Protein AF-A0A9E3TXW0-F1 (afdb_monomer_lite)

Secondary structure (DSSP, 8-state):
-EEE-SSEEEEEE--TT-SS-EEEEEEHHHHHHHHHTTSPPTTPPPTTTSSTTSTT-SS-HHHHHHHHHHHTT-----PPPP-PPP--PPPPB-TTT-PBPP---EE-TT--EEE-SPPTTS---

Radius of gyration: 29.04 Å; chains: 1; bounding box: 60×29×67 Å

Structure (mmCIF, N/CA/C/O backbone):
data_AF-A0A9E3TXW0-F1
#
_entry.id   AF-A0A9E3TXW0-F1
#
loop_
_atom_site.group_PDB
_atom_site.id
_atom_site.type_symbol
_atom_site.label_atom_id
_atom_site.label_alt_id
_atom_site.label_comp_id
_atom_site.label_asym_id
_atom_site.label_entity_id
_atom_site.label_seq_id
_atom_site.pdbx_PDB_ins_code
_atom_site.Cartn_x
_atom_site.Cartn_y
_atom_site.Cartn_z
_atom_site.occupancy
_atom_site.B_iso_or_equiv
_atom_site.auth_seq_id
_atom_site.auth_comp_id
_atom_site.auth_asym_id
_atom_site.auth_atom_id
_atom_site.pdbx_PDB_model_num
ATOM 1 N N . MET A 1 1 ? 25.319 9.265 -0.202 1.00 73.81 1 MET A N 1
ATOM 2 C CA . MET A 1 1 ? 26.596 9.152 -0.924 1.00 73.81 1 MET A CA 1
ATOM 3 C C . MET A 1 1 ? 26.368 8.184 -2.058 1.00 73.81 1 MET A C 1
ATOM 5 O O . MET A 1 1 ? 25.929 7.066 -1.794 1.00 73.81 1 MET A O 1
ATOM 9 N N . VAL A 1 2 ? 26.524 8.697 -3.270 1.00 88.69 2 VAL A N 1
ATOM 10 C CA . VAL A 1 2 ? 26.502 7.956 -4.527 1.00 88.69 2 VAL A CA 1
ATOM 11 C C . VAL A 1 2 ? 27.862 8.223 -5.150 1.00 88.69 2 VAL A C 1
ATOM 13 O O . VAL A 1 2 ? 28.297 9.373 -5.135 1.00 88.69 2 VAL A O 1
ATOM 16 N N . ASP A 1 3 ? 28.521 7.171 -5.598 1.00 94.69 3 ASP A N 1
ATOM 17 C CA . ASP A 1 3 ? 29.844 7.198 -6.208 1.00 94.69 3 ASP A CA 1
ATOM 18 C C . ASP A 1 3 ? 29.768 6.470 -7.551 1.00 94.69 3 ASP A C 1
ATOM 20 O O . ASP A 1 3 ? 29.001 5.508 -7.682 1.00 94.69 3 ASP A O 1
ATOM 24 N N . VAL A 1 4 ? 30.462 6.988 -8.560 1.00 94.81 4 VAL A N 1
ATOM 25 C CA . VAL A 1 4 ? 30.292 6.573 -9.956 1.00 94.81 4 VAL A CA 1
ATOM 26 C C . VAL A 1 4 ? 31.658 6.423 -10.603 1.00 94.81 4 VAL A C 1
ATOM 28 O O . VAL A 1 4 ? 32.419 7.384 -10.667 1.00 94.81 4 VAL A O 1
ATOM 31 N N . ASP A 1 5 ? 31.898 5.237 -11.145 1.00 92.75 5 ASP A N 1
ATOM 32 C CA . ASP A 1 5 ? 33.059 4.907 -11.965 1.00 92.75 5 ASP A CA 1
ATOM 33 C C . ASP A 1 5 ? 32.632 4.731 -13.434 1.00 92.75 5 ASP A C 1
ATOM 35 O O . ASP A 1 5 ? 31.446 4.784 -13.766 1.00 92.75 5 ASP A O 1
ATOM 39 N N . GLU A 1 6 ? 33.582 4.440 -14.328 1.00 92.12 6 GLU A N 1
ATOM 40 C CA . GLU A 1 6 ? 33.305 4.189 -15.755 1.00 92.12 6 GLU A CA 1
ATOM 41 C C . GLU A 1 6 ? 32.291 3.059 -16.011 1.00 92.12 6 GLU A C 1
ATOM 43 O O . GLU A 1 6 ? 31.566 3.092 -17.004 1.00 92.12 6 GLU A O 1
ATOM 48 N N . SER A 1 7 ? 32.223 2.054 -15.131 1.00 94.00 7 SER A N 1
ATOM 49 C CA . SER A 1 7 ? 31.372 0.867 -15.323 1.00 94.00 7 SER A CA 1
ATOM 50 C C . SER A 1 7 ? 30.393 0.594 -14.179 1.00 94.00 7 SER A C 1
ATOM 52 O O . SER A 1 7 ? 29.426 -0.158 -14.362 1.00 94.00 7 SER A O 1
ATOM 54 N N . THR A 1 8 ? 30.598 1.209 -13.013 1.00 96.75 8 THR A N 1
ATOM 55 C CA . THR A 1 8 ? 29.900 0.865 -11.771 1.00 96.75 8 THR A CA 1
ATOM 56 C C . THR A 1 8 ? 29.336 2.075 -11.050 1.00 96.75 8 THR A C 1
ATOM 58 O O . THR A 1 8 ? 29.849 3.185 -11.132 1.00 96.75 8 THR A O 1
ATOM 61 N N . VAL A 1 9 ? 28.257 1.839 -10.308 1.00 97.12 9 VAL A N 1
ATOM 62 C CA . VAL A 1 9 ? 27.636 2.826 -9.425 1.00 97.12 9 VAL A CA 1
ATOM 63 C C . VAL A 1 9 ? 27.515 2.230 -8.032 1.00 97.12 9 VAL A C 1
ATOM 65 O O . VAL A 1 9 ? 26.908 1.171 -7.848 1.00 97.12 9 VAL A O 1
ATOM 68 N N . THR A 1 10 ? 28.049 2.937 -7.039 1.00 96.81 10 THR A N 1
ATOM 69 C CA . THR A 1 10 ? 27.959 2.581 -5.622 1.00 96.81 10 THR A CA 1
ATOM 70 C C . THR A 1 10 ? 27.003 3.525 -4.900 1.00 96.81 10 THR A C 1
ATOM 72 O O . THR A 1 10 ? 27.199 4.735 -4.867 1.00 96.81 10 THR A O 1
ATOM 75 N N . TYR A 1 11 ? 25.954 2.986 -4.278 1.00 94.75 11 TYR A N 1
ATOM 76 C CA . TYR A 1 11 ? 24.930 3.764 -3.576 1.00 94.75 11 TYR A CA 1
ATOM 77 C C . TYR A 1 11 ? 24.501 3.095 -2.268 1.00 94.75 11 TYR A C 1
ATOM 79 O O . TYR A 1 11 ? 24.687 1.899 -2.055 1.00 94.75 11 TYR A O 1
ATOM 87 N N . LYS A 1 12 ? 23.930 3.872 -1.342 1.00 95.12 12 LYS A N 1
ATOM 88 C CA . LYS A 1 12 ? 23.439 3.341 -0.062 1.00 95.12 12 LYS A CA 1
ATOM 89 C C . LYS A 1 12 ? 22.025 2.781 -0.211 1.00 95.12 12 LYS A C 1
ATOM 91 O O . LYS A 1 12 ? 21.123 3.491 -0.643 1.00 95.12 12 LYS A O 1
ATOM 96 N N . VAL A 1 13 ? 21.817 1.548 0.241 1.00 92.81 13 VAL A N 1
ATOM 97 C CA . VAL A 1 13 ? 20.516 0.867 0.266 1.00 92.81 13 VAL A CA 1
ATOM 98 C C . VAL A 1 13 ? 20.154 0.503 1.697 1.00 92.81 13 VAL A C 1
ATOM 100 O O . VAL A 1 13 ? 21.012 0.095 2.480 1.00 92.81 13 VAL A O 1
ATOM 103 N N . LYS A 1 14 ? 18.874 0.639 2.045 1.00 93.94 14 LYS A N 1
ATOM 104 C CA . LYS A 1 14 ? 18.308 0.119 3.290 1.00 93.94 14 LYS A CA 1
ATOM 105 C C . LYS A 1 14 ? 17.503 -1.142 2.963 1.00 93.94 14 LYS A C 1
ATOM 107 O O . LYS A 1 14 ? 16.443 -1.016 2.354 1.00 93.94 14 LYS A O 1
ATOM 112 N N . PRO A 1 15 ? 17.995 -2.343 3.311 1.00 90.81 15 PRO A N 1
ATOM 113 C CA . PRO A 1 15 ? 17.226 -3.569 3.134 1.00 90.81 15 PRO A CA 1
ATOM 114 C C . PRO A 1 15 ? 15.910 -3.523 3.917 1.00 90.81 15 PRO A C 1
ATOM 116 O O . PRO A 1 15 ? 15.838 -2.908 4.985 1.00 90.81 15 PRO A O 1
ATOM 119 N N . THR A 1 16 ? 14.880 -4.199 3.413 1.00 88.50 16 THR A N 1
ATOM 120 C CA . THR A 1 16 ? 13.599 -4.348 4.116 1.00 88.50 16 THR A CA 1
ATOM 121 C C . THR A 1 16 ? 13.828 -4.948 5.506 1.00 88.50 16 THR A C 1
ATOM 123 O O . THR A 1 16 ? 14.554 -5.927 5.649 1.00 88.50 16 THR A O 1
ATOM 126 N N . GLY A 1 17 ? 13.254 -4.330 6.542 1.00 90.50 17 GLY A N 1
ATOM 127 C CA . GLY A 1 17 ? 13.418 -4.753 7.941 1.00 90.50 17 GLY A CA 1
ATOM 128 C C . GLY A 1 17 ? 14.746 -4.356 8.603 1.00 90.50 17 GLY A C 1
ATOM 129 O O . GLY A 1 17 ? 14.886 -4.499 9.813 1.00 90.50 17 GLY A O 1
ATOM 130 N N . ALA A 1 18 ? 15.715 -3.806 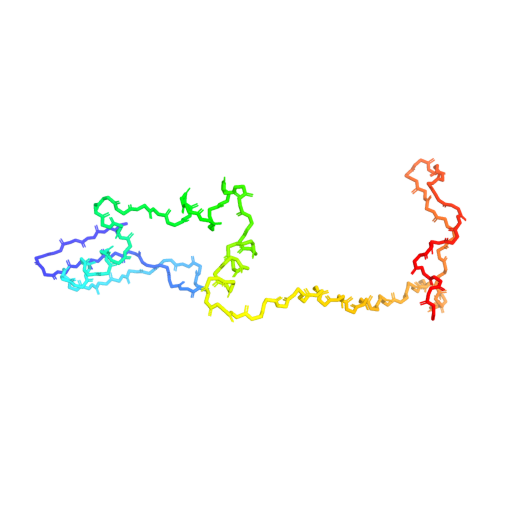7.864 1.00 90.94 18 ALA A N 1
ATOM 131 C CA . ALA A 1 18 ? 16.958 -3.313 8.451 1.00 90.94 18 ALA A CA 1
ATOM 132 C C . ALA A 1 18 ? 16.815 -1.862 8.931 1.00 90.94 18 ALA A C 1
ATOM 134 O O . ALA A 1 18 ? 16.132 -1.052 8.311 1.00 90.94 18 ALA A O 1
ATOM 135 N N . ILE A 1 19 ? 17.520 -1.497 10.004 1.00 89.00 19 ILE A N 1
ATOM 136 C CA . ILE A 1 19 ? 17.561 -0.111 10.510 1.00 89.00 19 ILE A CA 1
ATOM 137 C C . ILE A 1 19 ? 18.655 0.701 9.800 1.00 89.00 19 ILE A C 1
ATOM 139 O O . ILE A 1 19 ? 18.478 1.890 9.535 1.00 89.00 19 ILE A O 1
ATOM 143 N N . ARG A 1 20 ? 19.778 0.059 9.453 1.00 92.75 20 ARG A N 1
ATOM 144 C CA . ARG A 1 20 ? 20.979 0.715 8.914 1.00 92.75 20 ARG A CA 1
ATOM 145 C C . ARG A 1 20 ? 21.086 0.587 7.396 1.00 92.75 20 ARG A C 1
ATOM 147 O O . ARG A 1 20 ? 20.751 -0.446 6.820 1.00 92.75 20 ARG A O 1
ATOM 154 N N . TYR A 1 21 ? 21.628 1.630 6.775 1.00 94.25 21 TYR A N 1
ATOM 155 C CA . TYR A 1 21 ? 21.990 1.640 5.360 1.00 94.25 21 TYR A CA 1
ATOM 156 C C . TYR A 1 21 ? 23.304 0.890 5.128 1.00 94.25 21 TYR A C 1
ATOM 158 O O . TYR A 1 21 ? 24.225 0.986 5.939 1.00 94.25 21 TYR A O 1
ATOM 166 N N . ARG A 1 22 ? 23.407 0.190 3.999 1.00 94.00 22 ARG A N 1
ATOM 167 C CA . ARG A 1 22 ? 24.621 -0.494 3.537 1.00 94.00 22 ARG A CA 1
ATOM 168 C C . ARG A 1 22 ? 24.995 -0.014 2.131 1.00 94.00 22 ARG A C 1
ATOM 170 O O . ARG A 1 22 ? 24.087 0.307 1.363 1.00 94.00 22 ARG A O 1
ATOM 177 N N . PRO A 1 23 ? 26.289 0.077 1.787 1.00 94.75 23 PRO A N 1
ATOM 178 C CA . PRO A 1 23 ? 26.702 0.346 0.415 1.00 94.75 23 PRO A CA 1
ATOM 179 C C . PRO A 1 23 ? 26.345 -0.843 -0.487 1.00 94.75 23 PRO A C 1
ATOM 181 O O . PRO A 1 23 ? 26.417 -1.998 -0.066 1.00 94.75 23 PRO A O 1
ATOM 184 N N . ARG A 1 24 ? 25.944 -0.549 -1.721 1.00 94.50 24 ARG A N 1
ATOM 185 C CA . A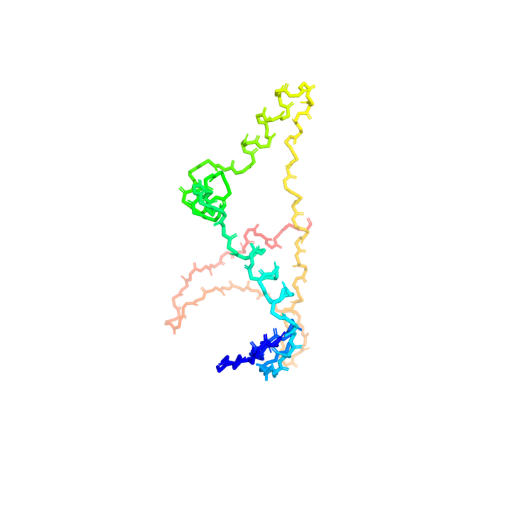RG A 1 24 ? 25.681 -1.514 -2.784 1.00 94.50 24 ARG A CA 1
ATOM 186 C C . ARG A 1 24 ? 26.299 -0.988 -4.071 1.00 94.50 24 ARG A C 1
ATOM 188 O O . ARG A 1 24 ? 25.999 0.136 -4.462 1.00 94.50 24 ARG A O 1
ATOM 195 N N . THR A 1 25 ? 27.100 -1.823 -4.716 1.00 96.44 25 THR A N 1
ATOM 196 C CA . THR A 1 25 ? 27.727 -1.539 -6.010 1.00 96.44 25 THR A CA 1
ATOM 197 C C . THR A 1 25 ? 27.076 -2.411 -7.072 1.00 96.44 25 THR A C 1
ATOM 199 O O . THR A 1 25 ? 26.863 -3.602 -6.848 1.00 96.44 25 THR A O 1
ATOM 202 N N . VAL A 1 26 ? 26.703 -1.808 -8.194 1.00 96.50 26 VAL A N 1
ATOM 203 C CA . VAL A 1 26 ? 26.107 -2.486 -9.355 1.00 96.50 26 VAL A CA 1
ATOM 204 C C . VAL A 1 26 ? 26.703 -1.911 -10.635 1.00 96.50 26 VAL A C 1
ATOM 206 O O . VAL A 1 26 ? 27.301 -0.834 -10.602 1.00 96.50 26 VAL A O 1
ATOM 209 N N . SER A 1 27 ? 26.516 -2.586 -11.768 1.00 96.94 27 SER A N 1
ATOM 210 C CA . SER A 1 27 ? 26.868 -1.992 -13.062 1.00 96.94 27 SER A CA 1
ATOM 211 C C . SER A 1 27 ? 25.993 -0.770 -13.377 1.00 96.94 27 SER A C 1
ATOM 213 O O . SER A 1 27 ? 24.847 -0.674 -12.924 1.00 96.94 27 SER A O 1
ATOM 215 N N . GLY A 1 28 ? 26.493 0.152 -14.205 1.00 95.06 28 GLY A N 1
ATOM 216 C CA . GLY A 1 28 ? 25.722 1.328 -14.635 1.00 95.06 28 GLY A CA 1
ATOM 217 C C . GLY A 1 28 ? 24.370 0.964 -15.269 1.00 95.06 28 GLY A C 1
ATOM 218 O O . GLY A 1 28 ? 23.343 1.569 -14.955 1.00 95.06 28 GLY A O 1
ATOM 219 N N . HIS A 1 29 ? 24.332 -0.091 -16.090 1.00 94.31 29 HIS A N 1
ATOM 220 C CA . HIS A 1 29 ? 23.094 -0.576 -16.709 1.00 94.31 29 HIS A CA 1
ATOM 221 C C . HIS A 1 29 ? 22.076 -1.099 -15.689 1.00 94.31 29 HIS A C 1
ATOM 223 O O . HIS A 1 29 ? 20.881 -0.819 -15.808 1.00 94.31 29 HIS A O 1
ATOM 229 N N . GLU A 1 30 ? 22.523 -1.846 -14.679 1.00 94.19 30 GLU A N 1
ATOM 230 C CA . GLU A 1 30 ? 21.642 -2.346 -13.620 1.00 94.19 30 GLU A CA 1
ATOM 231 C C . GLU A 1 30 ? 21.120 -1.216 -12.735 1.00 94.19 30 GLU A C 1
ATOM 233 O O . GLU A 1 30 ? 19.949 -1.236 -12.348 1.00 94.19 30 GLU A O 1
ATOM 238 N N . PHE A 1 31 ? 21.955 -0.209 -12.466 1.00 93.62 31 PHE A N 1
ATOM 239 C CA . PHE A 1 31 ? 21.544 0.984 -11.738 1.00 93.62 31 PHE A CA 1
ATOM 240 C C . PHE A 1 31 ? 20.410 1.715 -12.464 1.00 93.62 31 PHE A C 1
ATOM 242 O O . PHE A 1 31 ? 19.356 1.943 -11.871 1.00 93.62 31 PHE A O 1
ATOM 249 N N . VAL A 1 32 ? 20.582 2.017 -13.757 1.00 92.12 32 VAL A N 1
ATOM 250 C CA . VAL A 1 32 ? 19.551 2.690 -14.564 1.00 92.12 32 VAL A CA 1
ATOM 251 C C . VAL A 1 32 ? 18.288 1.837 -14.654 1.00 92.12 32 VAL A C 1
ATOM 253 O O . VAL A 1 32 ? 17.193 2.354 -14.447 1.00 92.12 32 VAL A O 1
ATOM 256 N N . ARG A 1 33 ? 18.409 0.522 -14.886 1.00 91.31 33 ARG A N 1
ATOM 257 C CA . ARG A 1 33 ? 17.251 -0.386 -14.938 1.00 91.31 33 ARG A CA 1
ATOM 258 C C . ARG A 1 33 ? 16.440 -0.347 -13.641 1.00 91.31 33 ARG A C 1
ATOM 260 O O . ARG A 1 33 ? 15.220 -0.236 -13.703 1.00 91.31 33 ARG A O 1
ATOM 267 N N . GLY A 1 34 ? 17.097 -0.435 -12.484 1.00 88.44 34 GLY A N 1
ATOM 268 C CA . GLY A 1 34 ? 16.428 -0.363 -11.183 1.00 88.44 34 GLY A CA 1
ATOM 269 C C . GLY A 1 34 ? 15.845 1.022 -10.895 1.00 88.44 34 GLY A C 1
ATOM 270 O O . GLY A 1 34 ? 14.723 1.132 -10.410 1.00 88.44 34 GLY A O 1
ATOM 271 N N . PHE A 1 35 ? 16.565 2.089 -11.248 1.00 87.19 35 PHE A N 1
ATOM 272 C CA . PHE A 1 35 ? 16.084 3.461 -11.092 1.00 87.19 35 PHE A CA 1
ATOM 273 C C . PHE A 1 35 ? 14.816 3.712 -11.914 1.00 87.19 35 PHE A C 1
ATOM 275 O O . PHE A 1 35 ? 13.843 4.264 -11.398 1.00 87.19 35 PHE A O 1
ATOM 282 N N . LEU A 1 36 ? 14.790 3.234 -13.161 1.00 84.75 36 LEU A N 1
ATOM 283 C CA . LEU A 1 36 ? 13.655 3.420 -14.059 1.00 84.75 36 LEU A CA 1
ATOM 284 C C . LEU A 1 36 ? 12.382 2.699 -13.596 1.00 84.75 36 LEU A C 1
ATOM 286 O O . LEU A 1 36 ? 11.290 3.163 -13.907 1.00 84.75 36 LEU A O 1
ATOM 290 N N . GLN A 1 37 ? 12.487 1.634 -12.792 1.00 83.31 37 GLN A N 1
ATOM 291 C CA . GLN A 1 37 ? 11.316 1.008 -12.153 1.00 83.31 37 GLN A CA 1
ATOM 292 C C . GLN A 1 37 ? 10.613 1.942 -11.157 1.00 83.31 37 GLN A C 1
ATOM 294 O O . GLN A 1 37 ? 9.434 1.761 -10.857 1.00 83.31 37 GLN A O 1
ATOM 299 N N . HIS A 1 38 ? 11.330 2.933 -10.626 1.00 78.88 38 HIS A N 1
ATOM 300 C CA . HIS A 1 38 ? 10.805 3.903 -9.668 1.00 78.88 38 HIS A CA 1
ATOM 301 C C . HIS A 1 38 ? 10.489 5.259 -10.300 1.00 78.88 38 HIS A C 1
ATOM 303 O O . HIS A 1 38 ? 9.780 6.069 -9.693 1.00 78.88 38 HIS A O 1
ATOM 309 N N . THR A 1 39 ? 10.990 5.524 -11.508 1.00 81.06 39 THR A N 1
ATOM 310 C CA . THR A 1 39 ? 10.564 6.685 -12.281 1.00 81.06 39 THR A CA 1
ATOM 311 C C . THR A 1 39 ? 9.269 6.379 -12.995 1.00 81.06 39 THR A C 1
ATOM 313 O O . THR A 1 39 ? 9.124 5.369 -13.677 1.00 81.06 39 THR A O 1
ATOM 316 N N . LEU A 1 40 ? 8.329 7.296 -12.871 1.00 76.94 40 LEU A N 1
ATOM 317 C CA . LEU A 1 40 ? 7.117 7.236 -13.649 1.00 76.94 40 LEU A CA 1
ATOM 318 C C . LEU A 1 40 ? 7.423 7.779 -15.057 1.00 76.94 40 LEU A C 1
ATOM 320 O O . LEU A 1 40 ? 8.036 8.848 -15.134 1.00 76.94 40 LEU A O 1
ATOM 324 N N . PRO A 1 41 ? 7.058 7.081 -16.151 1.00 78.31 41 PRO A N 1
ATOM 325 C CA . PRO A 1 41 ? 7.296 7.585 -17.498 1.00 78.31 41 PRO A CA 1
ATOM 326 C C . PRO A 1 41 ? 6.648 8.956 -17.704 1.00 78.31 41 PRO A C 1
ATOM 328 O O . PRO A 1 41 ? 5.695 9.324 -17.013 1.00 78.31 41 PRO A O 1
ATOM 331 N N . LEU A 1 42 ? 7.152 9.717 -18.673 1.00 73.31 42 LEU A N 1
ATOM 332 C CA . LEU A 1 42 ? 6.592 11.027 -18.991 1.00 73.31 42 LEU A CA 1
ATOM 333 C C . LEU A 1 42 ? 5.088 10.892 -19.297 1.00 73.31 42 LEU A C 1
ATOM 335 O O . LEU A 1 42 ? 4.679 9.984 -20.018 1.00 73.31 42 LEU A O 1
ATOM 339 N N . ASN A 1 43 ? 4.278 11.787 -18.726 1.00 73.69 43 ASN A N 1
ATOM 340 C CA . ASN A 1 43 ? 2.806 11.802 -18.785 1.00 73.69 43 ASN A CA 1
ATOM 341 C C . ASN A 1 43 ? 2.071 10.710 -17.990 1.00 73.69 43 ASN A C 1
ATOM 343 O O . ASN A 1 43 ? 0.840 10.731 -17.944 1.00 73.69 43 ASN A O 1
ATOM 347 N N . PHE A 1 44 ? 2.768 9.795 -17.316 1.00 69.19 44 PHE A N 1
ATOM 348 C CA . PHE A 1 44 ? 2.107 8.898 -16.374 1.00 69.19 44 PHE A CA 1
ATOM 349 C C . PHE A 1 44 ? 1.878 9.628 -15.044 1.00 69.19 44 PHE A C 1
ATOM 351 O O . PHE A 1 44 ? 2.726 10.380 -14.565 1.00 69.19 44 PHE A O 1
ATOM 358 N N . GLN A 1 45 ? 0.712 9.402 -14.436 1.00 69.31 45 GLN A N 1
ATOM 359 C CA . GLN A 1 45 ? 0.328 9.985 -13.148 1.00 69.31 45 GLN A CA 1
ATOM 360 C C . GLN A 1 45 ? 0.525 8.972 -12.020 1.00 69.31 45 GLN A C 1
ATOM 362 O O . GLN A 1 45 ? 0.215 7.789 -12.171 1.00 69.31 45 GLN A O 1
ATOM 367 N N . ARG A 1 46 ? 1.082 9.404 -10.879 1.00 69.31 46 ARG A N 1
ATOM 368 C CA . ARG A 1 46 ? 1.268 8.497 -9.736 1.00 69.31 46 ARG A CA 1
ATOM 369 C C . ARG A 1 46 ? -0.110 8.109 -9.204 1.00 69.31 46 ARG A C 1
ATOM 371 O O . ARG A 1 46 ? -0.881 8.985 -8.815 1.00 69.31 46 ARG A O 1
ATOM 378 N N . LEU A 1 47 ? -0.363 6.804 -9.095 1.00 64.88 47 LEU A N 1
ATOM 379 C CA . LEU A 1 47 ? -1.642 6.233 -8.645 1.00 64.88 47 LEU A CA 1
ATOM 380 C C . LEU A 1 47 ? -2.096 6.750 -7.264 1.00 64.88 47 LEU A C 1
ATOM 382 O O . LEU A 1 47 ? -3.281 6.789 -6.963 1.00 64.88 47 LEU A O 1
ATOM 386 N N . ARG A 1 48 ? -1.150 7.176 -6.412 1.00 65.88 48 ARG A N 1
ATOM 387 C CA . ARG A 1 48 ? -1.447 7.749 -5.088 1.00 65.88 48 ARG A CA 1
ATOM 388 C C . ARG A 1 48 ? -2.077 9.143 -5.155 1.00 65.88 48 ARG A C 1
ATOM 390 O O . ARG A 1 48 ? -2.779 9.523 -4.225 1.00 65.88 48 ARG A O 1
ATOM 397 N N . TYR A 1 49 ? -1.789 9.915 -6.200 1.00 68.81 49 TYR A N 1
ATOM 398 C CA . TYR A 1 49 ? -2.278 11.289 -6.328 1.00 68.81 49 TYR A CA 1
ATOM 399 C C . TYR A 1 49 ? -3.567 11.362 -7.150 1.00 68.81 49 TYR A C 1
ATOM 401 O O . TYR A 1 49 ? -4.429 12.184 -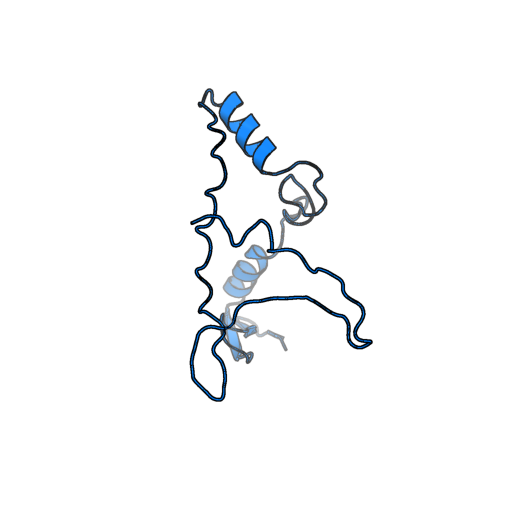6.845 1.00 68.81 49 TYR A O 1
ATOM 409 N N . TYR A 1 50 ? -3.749 10.457 -8.114 1.00 66.69 50 TYR A N 1
ATOM 410 C CA . TYR A 1 50 ? -4.875 10.476 -9.046 1.00 66.69 50 TYR A CA 1
ATOM 411 C C . TYR A 1 50 ? -5.508 9.092 -9.220 1.00 66.69 50 TYR A C 1
ATOM 413 O O . TYR A 1 50 ? -4.846 8.071 -9.060 1.00 66.69 50 TYR A O 1
ATOM 421 N N . GLY A 1 51 ? -6.788 9.066 -9.594 1.00 72.50 51 GLY A N 1
ATOM 422 C CA . GLY A 1 51 ? -7.568 7.839 -9.764 1.00 72.50 51 GLY A CA 1
ATOM 423 C C . GLY A 1 51 ? -8.357 7.449 -8.512 1.00 72.50 51 GLY A C 1
ATOM 424 O O . GLY A 1 51 ? -8.281 8.102 -7.472 1.00 72.50 51 GLY A O 1
ATOM 425 N N . TRP A 1 52 ? -9.143 6.379 -8.614 1.00 76.62 52 TRP A N 1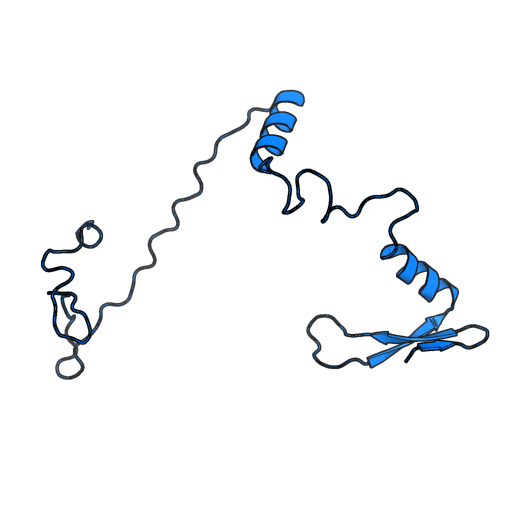
ATOM 426 C CA . TRP A 1 52 ? -10.127 6.008 -7.589 1.00 76.62 52 TRP A CA 1
ATOM 427 C C . TRP A 1 52 ? -9.530 5.503 -6.267 1.00 76.62 52 TRP A C 1
ATOM 429 O O . TRP A 1 52 ? -10.229 5.474 -5.262 1.00 76.62 52 TRP A O 1
ATOM 439 N N . ALA A 1 53 ? -8.248 5.120 -6.261 1.00 75.06 53 ALA A N 1
ATOM 440 C CA . ALA A 1 53 ? -7.503 4.716 -5.064 1.00 75.06 53 ALA A CA 1
ATOM 441 C C . ALA A 1 53 ? -6.722 5.875 -4.404 1.00 75.06 53 ALA A C 1
ATOM 443 O O . ALA A 1 53 ? -6.005 5.661 -3.426 1.00 75.06 53 ALA A O 1
ATOM 444 N N . SER A 1 54 ? -6.821 7.097 -4.940 1.00 80.75 54 SER A N 1
ATOM 445 C CA . SER A 1 54 ? -6.228 8.288 -4.324 1.00 80.75 54 SER A CA 1
ATOM 446 C C . SER A 1 54 ? -6.963 8.645 -3.033 1.00 80.75 54 SER A C 1
ATOM 448 O O . SER A 1 54 ? -8.189 8.590 -2.980 1.00 80.75 54 SER A O 1
ATOM 450 N N . ALA A 1 55 ? -6.228 9.103 -2.016 1.00 77.19 55 ALA A N 1
ATOM 451 C CA . ALA A 1 55 ? -6.817 9.595 -0.765 1.00 77.19 55 ALA A CA 1
ATOM 452 C C . ALA A 1 55 ? -7.734 10.819 -0.974 1.00 77.19 55 ALA A C 1
ATOM 454 O O . ALA A 1 55 ? -8.618 11.074 -0.163 1.00 77.19 55 ALA A O 1
ATOM 455 N N . ASN A 1 56 ? -7.549 11.550 -2.078 1.00 79.88 56 ASN A N 1
ATOM 456 C CA . ASN A 1 56 ? -8.389 12.689 -2.456 1.00 79.88 56 ASN A CA 1
ATOM 457 C C . ASN A 1 56 ? -9.614 12.278 -3.299 1.00 79.88 56 ASN A C 1
ATOM 459 O O . ASN A 1 56 ? -10.402 13.136 -3.700 1.00 79.88 56 ASN A O 1
ATOM 463 N N . SER A 1 57 ? -9.780 10.987 -3.612 1.00 81.75 57 SER A N 1
ATOM 464 C CA . SER A 1 57 ? -10.943 10.492 -4.345 1.00 81.75 57 SER A CA 1
ATOM 465 C C . SER A 1 57 ? -12.171 10.491 -3.438 1.00 81.75 57 SER A C 1
ATOM 467 O O . SER A 1 57 ? -12.210 9.797 -2.427 1.00 81.75 57 SER A O 1
ATOM 469 N N . LYS A 1 58 ? -13.222 11.218 -3.834 1.00 84.81 58 LYS A N 1
ATOM 470 C CA . LYS A 1 58 ? -14.538 11.124 -3.174 1.00 84.81 58 LYS A CA 1
ATOM 471 C C . LYS A 1 58 ? -15.249 9.802 -3.484 1.00 84.81 58 LYS A C 1
ATOM 473 O O . LYS A 1 58 ? -16.172 9.417 -2.772 1.00 84.81 58 LYS A O 1
ATOM 478 N N . LEU A 1 59 ? -14.843 9.122 -4.559 1.00 83.75 59 LEU A N 1
ATOM 479 C CA . LEU A 1 59 ? -15.423 7.852 -4.971 1.00 83.75 59 LEU A CA 1
ATOM 480 C C . LEU A 1 59 ? -14.809 6.720 -4.144 1.00 83.75 59 LEU A C 1
ATOM 482 O O . LEU A 1 59 ? -13.605 6.481 -4.233 1.00 83.75 59 LEU A O 1
ATOM 486 N N . GLN A 1 60 ? -15.641 6.018 -3.370 1.00 84.12 60 GLN A N 1
ATOM 487 C CA . GLN A 1 60 ? -15.200 4.837 -2.627 1.00 84.12 60 GLN A CA 1
ATOM 488 C C . GLN A 1 60 ? -14.824 3.717 -3.596 1.00 84.12 60 GLN A C 1
ATOM 490 O O . GLN A 1 60 ? -15.541 3.436 -4.558 1.00 84.12 60 GLN A O 1
ATOM 495 N N . PHE A 1 61 ? -13.733 3.018 -3.300 1.00 82.69 61 PHE A N 1
ATOM 496 C CA . PHE A 1 61 ? -13.243 1.928 -4.143 1.00 82.69 61 PHE A CA 1
ATOM 497 C C . PHE A 1 61 ? -14.259 0.775 -4.278 1.00 82.69 61 PHE A C 1
ATOM 499 O O . PHE A 1 61 ? -14.318 0.110 -5.311 1.00 82.69 61 PHE A O 1
ATOM 506 N N . ALA A 1 62 ? -15.115 0.581 -3.267 1.00 84.19 62 ALA A N 1
ATOM 507 C CA . ALA A 1 62 ? -16.233 -0.362 -3.308 1.00 84.19 62 ALA A CA 1
ATOM 508 C C . ALA A 1 62 ? -17.220 -0.066 -4.454 1.00 84.19 62 ALA A C 1
ATOM 510 O O . ALA A 1 62 ? -17.644 -0.989 -5.146 1.00 84.19 62 ALA A O 1
ATOM 511 N N . TRP A 1 63 ? -17.518 1.212 -4.725 1.00 87.12 63 TRP A N 1
ATOM 512 C CA . TRP A 1 63 ? -18.402 1.607 -5.828 1.00 87.12 63 TRP A CA 1
ATOM 513 C C . TRP A 1 63 ? -17.811 1.253 -7.188 1.00 87.12 63 TRP A C 1
ATOM 515 O O . TRP A 1 63 ? -18.515 0.738 -8.052 1.00 87.12 63 TRP A O 1
ATOM 525 N N . VAL A 1 64 ? -16.509 1.474 -7.372 1.00 88.12 64 VAL A N 1
ATOM 526 C CA . VAL A 1 64 ? -15.812 1.093 -8.609 1.00 88.12 64 VAL A CA 1
ATOM 527 C C . VAL A 1 64 ? -15.886 -0.413 -8.823 1.00 88.12 64 VAL A C 1
ATOM 529 O O . VAL A 1 64 ? -16.233 -0.858 -9.913 1.00 88.12 64 VAL A O 1
ATOM 532 N N . ARG A 1 65 ? -15.603 -1.203 -7.778 1.00 87.00 65 ARG A N 1
ATOM 533 C CA . ARG A 1 65 ? -15.701 -2.667 -7.841 1.00 87.00 65 ARG A CA 1
ATOM 534 C C . ARG A 1 65 ? -17.107 -3.105 -8.243 1.00 87.00 65 ARG A C 1
ATOM 536 O O . ARG A 1 65 ? -17.233 -3.909 -9.157 1.00 87.00 65 ARG A O 1
ATOM 543 N N . MET A 1 66 ? -18.140 -2.537 -7.626 1.00 88.44 66 MET A N 1
ATOM 544 C CA . MET A 1 66 ? -19.533 -2.827 -7.968 1.00 88.44 66 MET A CA 1
ATOM 545 C C . MET A 1 66 ? -19.856 -2.511 -9.436 1.00 88.44 66 MET A C 1
ATOM 547 O O . MET A 1 66 ? -20.414 -3.353 -10.135 1.00 88.44 66 MET A O 1
ATOM 551 N N . LEU A 1 67 ? -19.466 -1.331 -9.930 1.00 90.50 67 LEU A N 1
ATOM 552 C CA . LEU A 1 67 ? -19.712 -0.929 -11.320 1.00 90.50 67 LEU A CA 1
ATOM 553 C C . LEU A 1 67 ? -19.021 -1.855 -12.326 1.00 90.50 67 LEU A C 1
ATOM 555 O O . LEU A 1 67 ? -19.616 -2.207 -13.342 1.00 90.50 67 LEU A O 1
ATOM 559 N N . VAL A 1 68 ? -17.790 -2.286 -12.034 1.00 90.38 68 VAL A N 1
ATOM 560 C CA . VAL A 1 68 ? -17.069 -3.259 -12.868 1.00 90.38 68 VAL A CA 1
ATOM 561 C C . VAL A 1 68 ? -17.803 -4.598 -12.899 1.00 90.38 68 VAL A C 1
ATOM 563 O O . VAL A 1 68 ? -17.937 -5.188 -13.965 1.00 90.38 68 VAL A O 1
ATOM 566 N N . TRP A 1 69 ? -18.320 -5.066 -11.763 1.00 91.50 69 TRP A N 1
ATOM 567 C CA . TRP A 1 69 ? -19.075 -6.320 -11.707 1.00 91.50 69 TRP A CA 1
ATOM 568 C C . TRP A 1 69 ? -20.348 -6.252 -12.546 1.00 91.50 69 TRP A C 1
ATOM 570 O O . TRP A 1 69 ? -20.593 -7.158 -13.336 1.00 91.50 69 TRP A O 1
ATOM 580 N N . PHE A 1 70 ? -21.102 -5.153 -12.459 1.00 90.88 70 PHE A N 1
ATOM 581 C CA . PHE A 1 70 ? -22.276 -4.954 -13.309 1.00 90.88 70 PHE A CA 1
ATOM 582 C C . PHE A 1 70 ? -21.925 -4.885 -14.794 1.00 90.88 70 PHE A C 1
ATOM 584 O O . PHE A 1 70 ? -22.598 -5.519 -15.602 1.00 90.88 70 PHE A O 1
ATOM 591 N N . TYR A 1 71 ? -20.854 -4.175 -15.156 1.00 94.00 71 TYR A N 1
ATOM 592 C CA . TYR A 1 71 ? -20.394 -4.107 -16.543 1.00 94.00 71 TYR A CA 1
ATOM 593 C C . TYR A 1 71 ? -20.009 -5.486 -17.102 1.00 94.00 71 TYR A C 1
ATOM 595 O O . TYR A 1 71 ? -20.303 -5.788 -18.255 1.00 94.00 71 TYR A O 1
ATOM 603 N N . LEU A 1 72 ? -19.395 -6.341 -16.280 1.00 94.94 72 LEU A N 1
ATOM 604 C CA . LEU A 1 72 ? -19.014 -7.707 -16.651 1.00 94.94 72 LEU A CA 1
ATOM 605 C C . LEU A 1 72 ? -20.183 -8.709 -16.600 1.00 94.94 72 LEU A C 1
ATOM 607 O O . LEU A 1 72 ? -19.988 -9.883 -16.910 1.00 94.94 72 LEU A O 1
ATOM 611 N N . GLY A 1 73 ? -21.387 -8.276 -16.209 1.00 90.81 73 GLY A N 1
ATOM 612 C CA . GLY A 1 73 ? -22.548 -9.153 -16.046 1.00 90.81 73 GLY A CA 1
ATOM 613 C C . GLY A 1 73 ? -22.435 -10.104 -14.850 1.00 90.81 73 GLY A C 1
ATOM 614 O O . GLY A 1 73 ? -23.064 -11.159 -14.837 1.00 90.81 73 GLY A O 1
ATOM 615 N N . TRP A 1 74 ? -21.613 -9.767 -13.857 1.00 91.00 74 TRP A N 1
ATOM 616 C CA . TRP A 1 74 ? -21.422 -10.568 -12.651 1.00 91.00 74 TRP A CA 1
ATOM 617 C C . TRP A 1 74 ? -22.373 -10.130 -11.537 1.00 91.00 74 TRP A C 1
ATOM 619 O O . TRP A 1 74 ? -22.667 -8.946 -11.362 1.00 91.00 74 TRP A O 1
ATOM 629 N N . CYS A 1 75 ? -22.828 -11.093 -10.735 1.00 80.56 75 CYS A N 1
ATOM 630 C CA . CYS A 1 75 ? -23.665 -10.825 -9.569 1.00 80.56 75 CYS A CA 1
ATOM 631 C C . CYS A 1 75 ? -22.837 -10.169 -8.462 1.00 80.56 75 CYS A C 1
ATOM 633 O O . CYS A 1 75 ? -21.996 -10.829 -7.866 1.00 80.56 75 CYS A O 1
ATOM 635 N N . TYR A 1 76 ? -23.079 -8.894 -8.154 1.00 77.75 76 TYR A N 1
ATOM 636 C CA . TYR A 1 76 ? -22.408 -8.224 -7.039 1.00 77.75 76 TYR A CA 1
ATOM 637 C C . TYR A 1 76 ? -23.101 -8.542 -5.711 1.00 77.75 76 TYR A C 1
ATOM 639 O O . TYR A 1 76 ? -24.208 -8.075 -5.447 1.00 77.75 76 TYR A O 1
ATOM 647 N N . TRP A 1 77 ? -22.446 -9.330 -4.860 1.00 73.19 77 TRP A N 1
ATOM 648 C CA . TRP A 1 77 ? -22.911 -9.598 -3.502 1.00 73.19 77 TRP A CA 1
ATOM 649 C C . TRP A 1 77 ? -22.447 -8.500 -2.540 1.00 73.19 77 TRP A C 1
ATOM 651 O O . TRP A 1 77 ? -21.252 -8.299 -2.315 1.00 73.19 77 TRP A O 1
ATOM 661 N N . LEU A 1 78 ? -23.410 -7.809 -1.929 1.00 68.62 78 LEU A N 1
ATOM 662 C CA . LEU A 1 78 ? -23.178 -6.955 -0.765 1.00 68.62 78 LEU A CA 1
ATOM 663 C C . LEU A 1 78 ? -22.936 -7.864 0.444 1.00 68.62 78 LEU A C 1
ATOM 665 O O . LEU A 1 78 ? -23.861 -8.198 1.180 1.00 68.62 78 LEU A O 1
ATOM 669 N N . ALA A 1 79 ? -21.698 -8.321 0.621 1.00 65.81 79 ALA A N 1
ATOM 670 C CA . ALA A 1 79 ? -21.325 -8.999 1.851 1.00 65.81 79 ALA A CA 1
ATOM 671 C C . ALA A 1 79 ? -21.393 -7.973 2.992 1.00 65.81 79 ALA A C 1
ATOM 673 O O . ALA A 1 79 ? -20.685 -6.965 2.953 1.00 65.81 79 ALA A O 1
ATOM 674 N N . LYS A 1 80 ? -22.252 -8.215 3.992 1.00 63.66 80 LYS A N 1
ATOM 675 C CA . LYS A 1 80 ? -22.143 -7.537 5.290 1.00 63.66 80 LYS A CA 1
ATOM 676 C C . LYS A 1 80 ? -20.729 -7.835 5.789 1.00 63.66 80 LYS A C 1
ATOM 678 O O . LYS A 1 80 ? -20.335 -9.003 5.811 1.00 63.66 80 LYS A O 1
ATOM 683 N N . GLU A 1 81 ? -19.954 -6.797 6.097 1.00 64.25 81 GLU A N 1
ATOM 684 C CA . GLU A 1 81 ? -18.653 -6.977 6.743 1.00 64.25 81 GLU A CA 1
ATOM 685 C C . GLU A 1 81 ? -18.870 -7.883 7.954 1.00 64.25 81 GLU A C 1
ATOM 687 O O . GLU A 1 81 ? -19.820 -7.669 8.713 1.00 64.25 81 GLU A O 1
ATOM 692 N N . ALA A 1 82 ? -18.074 -8.951 8.055 1.00 67.62 82 ALA A N 1
ATOM 693 C CA . ALA A 1 82 ? -18.218 -9.903 9.142 1.00 67.62 82 ALA A CA 1
ATOM 694 C C . ALA A 1 82 ? -18.162 -9.120 10.456 1.00 67.62 82 ALA A C 1
ATOM 696 O O . ALA A 1 82 ? -17.200 -8.387 10.698 1.00 67.62 82 ALA A O 1
ATOM 697 N N . GLU A 1 83 ? -19.221 -9.232 11.257 1.00 70.81 83 GLU A N 1
ATOM 698 C CA . GLU A 1 83 ? -19.224 -8.719 12.620 1.00 70.81 83 GLU A CA 1
ATOM 699 C C . GLU A 1 83 ? -18.023 -9.369 13.301 1.00 70.81 83 GLU A C 1
ATOM 701 O O . GLU A 1 83 ? -17.939 -10.596 13.373 1.00 70.81 83 GLU A O 1
ATOM 706 N N . LEU A 1 84 ? -17.036 -8.556 13.685 1.00 73.94 84 LEU A N 1
ATOM 707 C CA . LEU A 1 84 ? -15.907 -9.063 14.449 1.00 73.94 84 LEU A CA 1
ATOM 708 C C . LEU A 1 84 ? -16.494 -9.706 15.697 1.00 73.94 84 LEU A C 1
ATOM 710 O O . LEU A 1 84 ? -17.256 -9.048 16.410 1.00 73.94 84 LEU A O 1
ATOM 714 N N . GLU A 1 85 ? -16.159 -10.973 15.942 1.00 78.38 85 GLU A N 1
ATOM 715 C CA . GLU A 1 85 ? -16.584 -11.604 17.181 1.00 78.38 85 GLU A CA 1
ATOM 716 C C . GLU A 1 85 ? -16.101 -10.737 18.350 1.00 78.38 85 GLU A C 1
ATOM 718 O O . GLU A 1 85 ? -14.944 -10.286 18.348 1.00 78.38 85 GLU A O 1
ATOM 723 N N . PRO A 1 86 ? -16.994 -10.408 19.298 1.00 76.62 86 PRO A N 1
ATOM 724 C CA . PRO A 1 86 ? -16.643 -9.542 20.403 1.00 76.62 86 PRO A CA 1
ATOM 725 C C . PRO A 1 86 ? -15.469 -10.167 21.152 1.00 76.62 86 PRO A C 1
ATOM 727 O O . PRO A 1 86 ? -15.519 -11.318 21.575 1.00 76.62 86 PRO A O 1
ATOM 730 N N . ILE A 1 87 ? -14.387 -9.403 21.304 1.00 78.12 87 ILE A N 1
ATOM 731 C CA . ILE A 1 87 ? -13.238 -9.847 22.090 1.00 78.12 87 ILE A CA 1
ATOM 732 C C . ILE A 1 87 ? -13.718 -10.013 23.534 1.00 78.12 87 ILE A C 1
ATOM 734 O O . ILE A 1 87 ? -14.030 -9.015 24.191 1.00 78.12 87 ILE A O 1
ATOM 738 N N . GLU A 1 88 ? -13.751 -11.252 24.029 1.00 75.88 88 GLU A N 1
ATOM 739 C CA . GLU A 1 88 ? -13.997 -11.539 25.441 1.00 75.88 88 GLU A CA 1
ATOM 740 C C . GLU A 1 88 ? -12.907 -10.862 26.282 1.00 75.88 88 GLU A C 1
ATOM 742 O O . GLU A 1 88 ? -11.733 -11.244 26.267 1.00 75.88 88 GLU A O 1
ATOM 747 N N . LYS A 1 89 ? -13.275 -9.791 26.991 1.00 76.19 89 LYS A N 1
ATOM 748 C CA . LYS A 1 89 ? -12.354 -9.095 27.891 1.00 76.19 89 LYS A CA 1
ATOM 749 C C . LYS A 1 89 ? -12.272 -9.886 29.197 1.00 76.19 89 LYS A C 1
ATOM 751 O O . LYS A 1 89 ? -13.320 -10.187 29.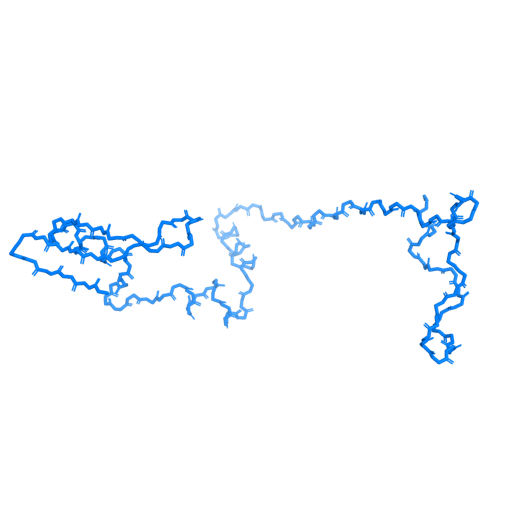768 1.00 76.19 89 LYS A O 1
ATOM 756 N N . PRO A 1 90 ? -11.066 -10.191 29.711 1.00 79.12 90 PRO A N 1
ATOM 757 C CA . PRO A 1 90 ? -10.946 -10.854 31.001 1.00 79.12 90 PRO A CA 1
ATOM 758 C C . PRO A 1 90 ? -11.604 -9.994 32.094 1.00 79.12 90 PRO A C 1
ATOM 760 O O . PRO A 1 90 ? -11.466 -8.765 32.065 1.00 79.12 90 PRO A O 1
ATOM 763 N N . PRO A 1 91 ? -12.314 -10.608 33.059 1.00 80.19 91 PRO A N 1
ATOM 764 C CA . PRO A 1 91 ? -12.978 -9.868 34.121 1.00 80.19 91 PRO A CA 1
ATOM 765 C C . PRO A 1 91 ? -11.947 -9.140 34.984 1.00 80.19 91 PRO A C 1
ATOM 767 O O . PRO A 1 91 ? -10.891 -9.688 35.315 1.00 80.19 91 PRO A O 1
ATOM 770 N N . ILE A 1 92 ? -12.268 -7.908 35.376 1.00 84.56 92 ILE A N 1
ATOM 771 C CA . ILE A 1 92 ? -11.476 -7.159 36.354 1.00 84.56 92 ILE A CA 1
ATOM 772 C C . ILE A 1 92 ? -11.597 -7.890 37.694 1.00 84.56 92 ILE A C 1
ATOM 774 O O . ILE A 1 92 ? -12.705 -8.228 38.110 1.00 84.56 92 ILE A O 1
ATOM 778 N N . ARG A 1 93 ? -10.470 -8.158 38.358 1.00 89.44 93 ARG A N 1
ATOM 779 C CA . ARG A 1 93 ? -10.430 -8.874 39.639 1.00 89.44 93 ARG A CA 1
ATOM 780 C C . ARG A 1 93 ? -10.021 -7.948 40.773 1.00 89.44 93 ARG A C 1
ATOM 782 O O . ARG A 1 93 ? -9.151 -7.098 40.593 1.00 89.44 93 ARG A O 1
ATOM 789 N N . CYS A 1 94 ? -10.628 -8.147 41.937 1.00 85.56 94 CYS A N 1
ATOM 790 C CA . CYS A 1 94 ? -10.262 -7.447 43.160 1.00 85.56 94 CYS A CA 1
ATOM 791 C C . CYS A 1 94 ? -8.837 -7.830 43.589 1.00 85.56 94 CYS A C 1
ATOM 793 O O . CYS A 1 94 ? -8.501 -9.013 43.629 1.00 85.56 94 CYS A O 1
ATOM 795 N N . ALA A 1 95 ? -8.011 -6.842 43.941 1.00 89.31 95 ALA A N 1
ATOM 796 C CA . ALA A 1 95 ? -6.629 -7.068 44.372 1.00 89.31 95 ALA A CA 1
ATOM 797 C C . ALA A 1 95 ? -6.514 -7.779 45.735 1.00 89.31 95 ALA A C 1
ATOM 799 O O . ALA A 1 95 ? -5.486 -8.392 46.006 1.00 89.31 95 ALA A O 1
ATOM 800 N N . GLU A 1 96 ? -7.548 -7.710 46.578 1.00 90.50 96 GLU A N 1
ATOM 801 C CA . GLU A 1 96 ? -7.538 -8.304 47.921 1.00 90.50 96 GLU A CA 1
ATOM 802 C C . GLU A 1 96 ? -8.131 -9.717 47.954 1.00 90.50 96 GLU A C 1
ATOM 804 O O . GLU A 1 96 ? -7.521 -10.618 48.524 1.00 90.50 96 GLU A O 1
ATOM 809 N N . CYS A 1 97 ? -9.301 -9.933 47.340 1.00 91.62 97 CYS A N 1
ATOM 810 C CA . CYS A 1 97 ? -9.998 -11.227 47.391 1.00 91.62 97 CYS A CA 1
ATOM 811 C C . CYS A 1 97 ? -9.917 -12.048 46.093 1.00 91.62 97 CYS A C 1
ATOM 813 O O . CYS A 1 97 ? -10.194 -13.242 46.112 1.00 91.62 97 CYS A O 1
ATOM 815 N N . GLY A 1 98 ? -9.530 -11.445 44.962 1.00 88.44 98 GLY A N 1
ATOM 816 C CA . GLY A 1 98 ? -9.429 -12.125 43.661 1.00 88.44 98 GLY A CA 1
ATOM 817 C C . GLY A 1 98 ? -10.754 -12.328 42.908 1.00 88.44 98 GLY A C 1
ATOM 818 O O . GLY A 1 98 ? -10.739 -12.803 41.762 1.00 88.44 98 GLY A O 1
ATOM 819 N N . ASP A 1 99 ? -11.883 -11.943 43.507 1.00 87.19 99 ASP A N 1
ATOM 820 C CA . ASP A 1 99 ? -13.212 -12.067 42.903 1.00 87.19 99 ASP A CA 1
ATOM 821 C C . ASP A 1 99 ? -13.433 -11.083 41.749 1.00 87.19 99 ASP A C 1
ATOM 823 O O . ASP A 1 99 ? -12.784 -10.036 41.656 1.00 87.19 99 ASP A O 1
ATOM 827 N N . ALA A 1 100 ? -14.363 -11.429 40.853 1.00 87.25 100 ALA A N 1
ATOM 828 C CA . ALA A 1 100 ? -14.746 -10.583 39.730 1.00 87.25 100 ALA A CA 1
ATOM 829 C C . ALA A 1 100 ? -15.462 -9.314 40.221 1.00 87.25 100 ALA A C 1
ATOM 831 O O . ALA A 1 100 ? -16.435 -9.382 40.970 1.00 87.25 100 ALA A O 1
ATOM 832 N N . MET A 1 101 ? -14.986 -8.153 39.777 1.00 83.56 101 MET A N 1
ATOM 833 C CA . MET A 1 101 ? -15.570 -6.859 40.113 1.00 83.56 101 MET A CA 1
ATOM 834 C C . MET A 1 101 ? -16.700 -6.508 39.144 1.00 83.56 101 MET A C 1
ATOM 836 O O . MET A 1 101 ? -16.569 -6.681 37.932 1.00 83.56 101 MET A O 1
ATOM 840 N N . GLN A 1 102 ? -17.791 -5.959 39.679 1.00 81.38 102 GLN A N 1
ATOM 841 C CA . GLN A 1 102 ? -18.880 -5.386 38.890 1.00 81.38 102 GLN A CA 1
ATOM 842 C C . GLN A 1 102 ? -18.717 -3.866 38.796 1.00 81.38 102 GLN A C 1
ATOM 844 O O . GLN A 1 102 ? -18.465 -3.196 39.798 1.00 81.38 102 GLN A O 1
ATOM 849 N N . LEU A 1 103 ? -18.864 -3.316 37.588 1.00 80.12 103 LEU A N 1
ATOM 850 C CA . LEU A 1 103 ? -18.887 -1.871 37.380 1.00 80.12 103 LEU A CA 1
ATOM 851 C C . LEU A 1 103 ? -20.215 -1.311 37.897 1.00 80.12 103 LEU A C 1
ATOM 853 O O . LEU A 1 103 ? -21.267 -1.619 37.345 1.00 80.12 103 LEU A O 1
ATOM 857 N N . THR A 1 104 ? -20.162 -0.467 38.922 1.00 81.94 104 THR A N 1
ATOM 858 C CA . THR A 1 104 ? -21.358 0.161 39.505 1.00 81.94 104 THR A CA 1
ATOM 859 C C . THR A 1 104 ? -21.579 1.593 39.020 1.00 81.94 104 THR A C 1
ATOM 861 O O . THR A 1 104 ? -22.720 2.033 38.926 1.00 81.94 104 THR A O 1
ATOM 864 N N . ALA A 1 105 ? -20.509 2.329 38.704 1.00 80.38 105 ALA A N 1
ATOM 865 C CA . ALA A 1 105 ? -20.589 3.710 38.237 1.00 80.38 105 ALA A CA 1
ATOM 866 C C . ALA A 1 105 ? -19.320 4.145 37.489 1.00 80.38 105 ALA A C 1
ATOM 868 O O . ALA A 1 105 ? -18.247 3.568 37.665 1.00 80.38 105 ALA A O 1
ATOM 869 N N . ILE A 1 106 ? -19.442 5.205 36.686 1.00 81.56 106 ILE A N 1
ATOM 870 C CA . ILE A 1 106 ? -18.316 5.905 36.052 1.00 81.56 106 ILE A CA 1
ATOM 871 C C . ILE A 1 106 ? -18.333 7.359 36.531 1.00 81.56 106 ILE A C 1
ATOM 873 O O . ILE A 1 106 ? -19.362 8.027 36.404 1.00 81.56 106 ILE A O 1
ATOM 877 N N . THR A 1 107 ? -17.209 7.855 37.053 1.00 84.75 107 THR A N 1
ATOM 878 C CA . THR A 1 107 ? -17.042 9.246 37.508 1.00 84.75 107 THR A CA 1
ATOM 879 C C . THR A 1 107 ? -15.889 9.948 36.786 1.00 84.75 107 THR A C 1
ATOM 881 O O . THR A 1 107 ? -14.991 9.279 36.273 1.00 84.75 107 THR A O 1
ATOM 884 N N . ASP A 1 108 ? -15.877 11.284 36.756 1.00 82.50 108 ASP A N 1
ATOM 885 C CA . ASP A 1 108 ? -14.642 12.035 36.466 1.00 82.50 108 ASP A CA 1
ATOM 886 C C . ASP A 1 108 ? -13.704 12.067 37.684 1.00 82.50 108 ASP A C 1
ATOM 888 O O . ASP A 1 108 ? -13.992 11.507 38.746 1.00 82.50 108 ASP A O 1
ATOM 892 N N . GLY A 1 109 ? -12.559 12.738 37.517 1.00 77.75 109 GLY A N 1
ATOM 893 C CA . GLY A 1 109 ? -11.600 13.001 38.589 1.00 77.75 109 GLY A CA 1
ATOM 894 C C . GLY A 1 109 ? -12.120 13.927 39.696 1.00 77.75 109 GLY A C 1
ATOM 895 O O . GLY A 1 109 ? -11.536 13.928 40.775 1.00 77.75 109 GLY A O 1
ATOM 896 N N . ASP A 1 110 ? -13.221 14.651 39.464 1.00 85.12 110 ASP A N 1
ATOM 897 C CA . ASP A 1 110 ? -13.894 15.501 40.458 1.00 85.12 110 ASP A CA 1
ATOM 898 C C . ASP A 1 110 ? -15.045 14.757 41.171 1.00 85.12 110 ASP A C 1
ATOM 900 O O . ASP A 1 110 ? -15.764 15.335 41.989 1.00 85.12 110 ASP A O 1
ATOM 904 N N . GLY A 1 111 ? -15.236 13.466 40.872 1.00 78.38 111 GLY A N 1
ATOM 905 C CA . GLY A 1 111 ? -16.262 12.615 41.473 1.00 78.38 111 GLY A CA 1
ATOM 906 C C . GLY A 1 111 ? -17.676 12.822 40.922 1.00 78.38 111 GLY A C 1
ATOM 907 O O . GLY A 1 111 ? -18.633 12.291 41.487 1.00 78.38 11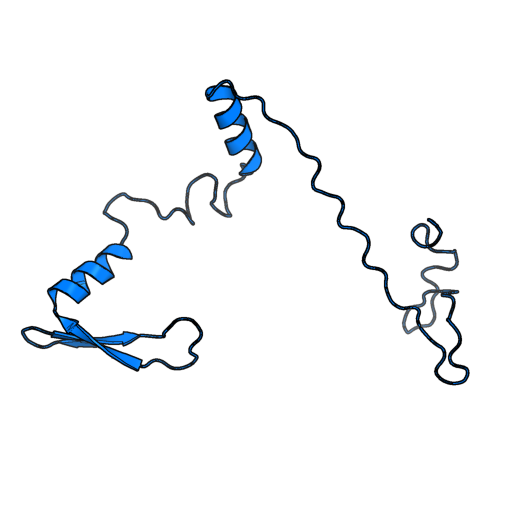1 GLY A O 1
ATOM 908 N N . ARG A 1 112 ? -17.854 13.564 39.822 1.00 82.12 112 ARG A N 1
ATOM 909 C CA . ARG A 1 112 ? -19.160 13.709 39.165 1.00 82.12 112 ARG A CA 1
ATOM 910 C C . ARG A 1 112 ? -19.503 12.436 38.407 1.00 82.12 112 ARG A C 1
ATOM 912 O O . ARG A 1 112 ? -18.699 11.925 37.633 1.00 82.12 112 ARG A O 1
ATOM 919 N N . LEU A 1 113 ? -20.719 11.940 38.615 1.00 78.56 113 LEU A N 1
ATOM 920 C CA . LEU A 1 113 ? -21.243 10.743 37.960 1.00 78.56 113 LEU A CA 1
ATOM 921 C C . LEU A 1 113 ? -21.535 11.009 36.478 1.00 78.56 113 LEU A C 1
ATOM 923 O O . LEU A 1 113 ? -22.363 11.853 36.146 1.00 78.56 113 LEU A O 1
ATOM 927 N N . PHE A 1 114 ? -20.900 10.235 35.599 1.00 69.69 114 PHE A N 1
ATOM 928 C CA . PHE A 1 114 ? -21.198 10.188 34.164 1.00 69.69 114 PHE A CA 1
ATOM 929 C C . PHE A 1 114 ? -22.251 9.134 33.843 1.00 69.69 114 PHE A C 1
ATOM 931 O O . PHE A 1 114 ? -23.014 9.288 32.891 1.00 69.69 114 PHE A O 1
ATOM 938 N N . TYR A 1 115 ? -22.284 8.046 34.614 1.00 65.69 115 TYR A N 1
ATOM 939 C CA . TYR A 1 115 ? -23.161 6.915 34.348 1.00 65.69 115 TYR A CA 1
ATOM 940 C C . TYR A 1 115 ? -23.411 6.110 35.628 1.00 65.69 115 TYR A C 1
ATOM 942 O O . TYR A 1 115 ? -22.462 5.806 36.351 1.00 65.69 115 TYR A O 1
ATOM 950 N N . ASN A 1 116 ? -24.677 5.791 35.908 1.00 62.66 116 ASN A N 1
ATOM 951 C CA . ASN A 1 116 ? -25.120 5.040 37.097 1.00 62.66 116 ASN A CA 1
ATOM 952 C C . ASN A 1 116 ? -25.903 3.755 36.746 1.00 62.66 116 ASN A C 1
ATOM 954 O O . ASN A 1 116 ? -26.112 2.915 37.614 1.00 62.66 116 ASN A O 1
ATOM 958 N N . HIS A 1 117 ? -26.304 3.573 35.485 1.00 56.34 117 HIS A N 1
ATOM 959 C CA . HIS A 1 117 ? -27.056 2.392 35.051 1.00 56.34 117 HIS A CA 1
ATOM 960 C C . HIS A 1 117 ? -26.134 1.237 34.606 1.00 56.34 117 HIS A C 1
ATOM 962 O O . HIS A 1 117 ? -24.952 1.467 34.355 1.00 56.34 117 HIS A O 1
ATOM 968 N N . PRO A 1 118 ? -26.634 -0.010 34.503 1.00 53.62 118 PRO A N 1
ATOM 969 C CA . PRO A 1 118 ? -25.912 -1.080 33.820 1.00 53.62 118 PRO A CA 1
ATOM 970 C C . PRO A 1 118 ? -25.727 -0.713 32.340 1.00 53.62 118 PRO A C 1
ATOM 972 O O . PRO A 1 118 ? -26.654 -0.245 31.678 1.00 53.62 118 PRO A O 1
ATOM 975 N N . LEU A 1 119 ? -24.497 -0.854 31.836 1.00 54.75 119 LEU A N 1
ATOM 976 C CA . LEU A 1 119 ? -24.161 -0.524 30.451 1.00 54.75 119 LEU A CA 1
ATOM 977 C C . LEU A 1 119 ? -24.970 -1.426 29.506 1.00 54.75 119 LEU A C 1
ATOM 979 O O . LEU A 1 119 ? -24.845 -2.645 29.612 1.00 54.75 119 LEU A O 1
ATOM 983 N N . PRO A 1 120 ? -25.698 -0.875 28.516 1.00 53.09 120 PRO A N 1
ATOM 984 C CA . PRO A 1 120 ? -26.599 -1.650 27.660 1.00 53.09 120 PRO A CA 1
ATOM 985 C C . PRO A 1 120 ? -25.905 -2.727 26.810 1.00 53.09 120 PRO A C 1
ATOM 987 O O . PRO A 1 120 ? -26.587 -3.508 26.162 1.00 53.09 120 PRO A O 1
ATOM 990 N N . TYR A 1 121 ? -24.568 -2.777 26.788 1.00 53.78 121 TYR A N 1
ATOM 991 C CA . TYR A 1 121 ? -23.802 -3.750 26.005 1.00 53.78 121 TYR A CA 1
ATOM 992 C C . TYR A 1 121 ? -23.229 -4.920 26.824 1.00 53.78 121 TYR A C 1
ATOM 994 O O . TYR A 1 121 ? -22.662 -5.830 26.229 1.00 53.78 121 TYR A O 1
ATOM 1002 N N . LEU A 1 122 ? -23.342 -4.911 28.160 1.00 48.62 122 LEU A N 1
ATOM 1003 C CA . LEU A 1 122 ? -22.831 -5.995 29.017 1.00 48.62 122 LEU A CA 1
ATOM 1004 C C . LEU A 1 122 ? -23.902 -7.021 29.426 1.00 48.62 122 LEU A C 1
ATOM 1006 O O . LEU A 1 122 ? -23.545 -8.057 29.974 1.00 48.62 122 LEU A O 1
ATOM 1010 N N . ASP A 1 123 ? -25.176 -6.777 29.099 1.00 41.91 123 ASP A N 1
ATOM 1011 C CA . ASP A 1 123 ? -26.305 -7.656 29.452 1.00 41.91 123 ASP A CA 1
ATOM 1012 C C . ASP A 1 123 ? -26.752 -8.592 28.308 1.00 41.91 123 ASP A C 1
ATOM 1014 O O . ASP A 1 123 ? -27.803 -9.223 28.387 1.00 41.91 123 ASP A O 1
ATOM 1018 N N . SER A 1 124 ? -25.978 -8.705 27.224 1.00 36.34 124 SER A N 1
ATOM 1019 C CA . SER A 1 124 ? -26.240 -9.687 26.158 1.00 36.34 124 SER A CA 1
ATOM 1020 C C . SER A 1 124 ? -25.479 -10.984 26.438 1.00 36.34 124 SER A C 1
ATOM 1022 O O . SER A 1 124 ? -24.421 -11.222 25.857 1.00 36.34 124 SER A O 1
ATOM 1024 N N . GLY A 1 125 ? -25.995 -11.763 27.392 1.00 42.03 125 GLY A N 1
ATOM 1025 C CA . GLY A 1 125 ? -25.686 -13.192 27.515 1.00 42.03 125 GLY A CA 1
ATOM 1026 C C . GLY A 1 125 ? -26.393 -14.029 26.455 1.00 42.03 125 GLY A C 1
ATOM 1027 O O . GLY A 1 125 ? -27.379 -13.530 25.863 1.00 42.03 125 GLY A O 1
#

Sequence (125 aa):
MVDVDESTVTYKVKPTGAIRYRPRTVSGHEFVRGFLQHTLPLNFQRLRYYGWASANSKLQFAWVRMLVWFYLGWCYWLAKEAELEPIEKPPIRCAECGDAMQLTAITDGDGRLFYNHPLPYLDSG

Foldseek 3Di:
DWDDDPFKIWDWDAPVPHPDTDIDMDTPVVVVVVVVVVDDPPPDDDPCCDDCNHPPHPHDPVVVVVVVCVVVVHDDDPDDDPDPDPPPDPFDADPPPRDGDDDQFDADPVRHTPDGDDDPPPPPD

pLDDT: mean 81.1, std 12.81, range [36.34, 97.12]